Protein AF-A0A961MG68-F1 (afdb_monomer_lite)

pLDDT: mean 75.94, std 12.66, range [34.59, 90.19]

Foldseek 3Di:
DPQQDQPDDPDDRVVLSVCVVPDACVSVCVVVVPPPVPPDVPLAACADDPPDDPDDPPVNPPRHPDDDPVPDDPDPPDD

Secondary structure (DSSP, 8-state):
--S-S---SSS-HHHHHHHHHHS-THHHHHHHTT-TTS-----------TT--SSPPGGGTT--SS--GGGSPPP----

Radius of gyration: 17.12 Å; chains: 1; bounding box: 40×26×43 Å

Sequence (79 aa):
FRTNRHNVTYLRAANIEALAKEVSSDTCHGCHGGRQWYRTAYPYPRHAWPGMDPEPPEWAAGRPTQSDEAYRLPTAVGQ

Structure (mmCIF, N/CA/C/O backbone):
data_AF-A0A961MG68-F1
#
_entry.id   AF-A0A961MG68-F1
#
loop_
_atom_site.group_PDB
_atom_site.id
_atom_site.type_symbol
_atom_site.label_atom_id
_atom_site.label_alt_id
_atom_site.label_comp_id
_atom_site.label_asym_id
_atom_site.label_entity_id
_atom_site.label_seq_id
_atom_site.pdbx_PDB_ins_code
_atom_site.Cartn_x
_atom_site.Cartn_y
_atom_site.Cartn_z
_atom_site.occupancy
_atom_site.B_iso_or_equiv
_atom_site.auth_seq_id
_atom_site.auth_comp_id
_atom_site.auth_asym_id
_atom_site.auth_atom_id
_atom_site.pdbx_PDB_model_num
ATOM 1 N N . PHE A 1 1 ? -1.096 -7.013 -17.954 1.00 49.00 1 PHE A N 1
ATOM 2 C CA . PHE A 1 1 ? 0.110 -6.726 -17.142 1.00 49.00 1 PHE A CA 1
ATOM 3 C C . PHE A 1 1 ? 0.823 -5.525 -17.760 1.00 49.00 1 PHE A C 1
ATOM 5 O O . PHE A 1 1 ? 1.005 -5.533 -18.968 1.00 49.00 1 PHE A O 1
ATOM 12 N N . ARG A 1 2 ? 1.177 -4.475 -17.001 1.00 51.69 2 ARG A N 1
ATOM 13 C CA . ARG A 1 2 ? 2.018 -3.391 -17.551 1.00 51.69 2 ARG A CA 1
ATOM 14 C C . ARG A 1 2 ? 3.431 -3.948 -17.756 1.00 51.69 2 ARG A C 1
ATOM 16 O O . ARG A 1 2 ? 3.988 -4.499 -16.812 1.00 51.69 2 ARG A O 1
ATOM 23 N N . THR A 1 3 ? 3.963 -3.847 -18.969 1.00 62.62 3 THR A N 1
ATOM 24 C CA . THR A 1 3 ? 5.272 -4.399 -19.367 1.00 62.62 3 THR A CA 1
ATOM 25 C C . THR A 1 3 ? 6.447 -3.478 -19.038 1.00 62.62 3 THR A C 1
ATOM 27 O O . THR A 1 3 ? 7.588 -3.916 -19.103 1.00 62.62 3 THR A O 1
ATOM 30 N N . ASN A 1 4 ? 6.176 -2.227 -18.653 1.00 69.19 4 ASN A N 1
ATOM 31 C CA . ASN A 1 4 ? 7.177 -1.248 -18.240 1.00 69.19 4 ASN A CA 1
ATOM 32 C C . ASN A 1 4 ? 6.643 -0.478 -17.020 1.00 69.19 4 ASN A C 1
ATOM 34 O O . ASN A 1 4 ? 5.716 0.326 -17.147 1.00 69.19 4 ASN A O 1
ATOM 38 N N . ARG A 1 5 ? 7.130 -0.815 -15.819 1.00 74.88 5 ARG A N 1
ATOM 39 C CA . ARG A 1 5 ? 6.685 -0.234 -14.541 1.00 74.88 5 ARG A CA 1
ATOM 40 C C . ARG A 1 5 ? 7.608 0.894 -14.078 1.00 74.88 5 ARG A C 1
ATOM 42 O O . ARG A 1 5 ? 7.125 1.829 -13.449 1.00 74.88 5 ARG A O 1
ATOM 49 N N . HIS A 1 6 ? 8.892 0.832 -14.420 1.00 85.75 6 HIS A N 1
ATOM 50 C CA . HIS A 1 6 ? 9.930 1.744 -13.945 1.00 85.75 6 HIS A CA 1
ATOM 51 C C . HIS A 1 6 ? 10.558 2.534 -15.100 1.00 85.75 6 HIS A C 1
ATOM 53 O O . HIS A 1 6 ? 11.743 2.401 -15.391 1.00 85.75 6 HIS A O 1
ATOM 59 N N . ASN A 1 7 ? 9.765 3.393 -15.749 1.00 85.69 7 ASN A N 1
ATOM 60 C CA . ASN A 1 7 ? 10.253 4.317 -16.777 1.00 85.69 7 ASN A CA 1
ATOM 61 C C . ASN A 1 7 ? 10.774 5.620 -16.145 1.00 85.69 7 ASN A C 1
ATOM 63 O O . ASN A 1 7 ? 10.115 6.658 -16.185 1.00 85.69 7 ASN A O 1
ATOM 67 N N . VAL A 1 8 ? 11.928 5.532 -15.487 1.00 83.12 8 VAL A N 1
ATOM 68 C CA . VAL A 1 8 ? 12.564 6.636 -14.752 1.00 83.12 8 VAL A CA 1
ATOM 69 C C . VAL A 1 8 ? 13.837 7.096 -15.458 1.00 83.12 8 VAL A C 1
ATOM 71 O O . VAL A 1 8 ? 14.552 6.289 -16.045 1.00 83.12 8 VAL A O 1
ATOM 74 N N . THR A 1 9 ? 14.136 8.393 -15.388 1.00 86.00 9 THR A N 1
ATOM 75 C CA . THR A 1 9 ? 15.259 9.013 -16.119 1.00 86.00 9 THR A CA 1
ATOM 76 C C . THR A 1 9 ? 16.543 9.143 -15.298 1.00 86.00 9 THR A C 1
ATOM 78 O O . THR A 1 9 ? 17.613 9.339 -15.861 1.00 86.00 9 THR A O 1
ATOM 81 N N . TYR A 1 10 ? 16.449 9.026 -13.973 1.00 83.88 10 TYR A N 1
ATOM 82 C CA . TYR A 1 10 ? 17.542 9.286 -13.025 1.00 83.88 10 TYR A CA 1
ATOM 83 C C . TYR A 1 10 ? 18.025 8.029 -12.279 1.00 83.88 10 TYR A C 1
ATOM 85 O O . TYR A 1 10 ? 18.988 8.091 -11.520 1.00 83.88 10 TYR A O 1
ATOM 93 N N . LEU A 1 11 ? 17.386 6.875 -12.500 1.00 86.50 11 LEU A N 1
ATOM 94 C CA . LEU A 1 11 ? 17.803 5.568 -11.975 1.00 86.50 11 LEU A CA 1
ATOM 95 C C . LEU A 1 11 ? 17.951 4.565 -13.124 1.00 86.50 11 LEU A C 1
ATOM 97 O O . LEU A 1 11 ? 17.463 4.785 -14.231 1.00 86.50 11 LEU A O 1
ATOM 101 N N . ARG A 1 12 ? 18.594 3.421 -12.864 1.00 90.19 12 ARG A N 1
ATOM 102 C CA . ARG A 1 12 ? 18.763 2.352 -13.862 1.00 90.19 12 ARG A CA 1
ATOM 103 C C . ARG A 1 12 ? 17.468 1.555 -14.066 1.00 90.19 12 ARG A C 1
ATOM 105 O O . ARG A 1 12 ? 17.330 0.458 -13.532 1.00 90.19 12 ARG A O 1
ATOM 112 N N . ALA A 1 13 ? 16.554 2.091 -14.877 1.00 89.56 13 ALA A N 1
ATOM 113 C CA . ALA A 1 13 ? 15.253 1.499 -15.215 1.00 89.56 13 ALA A CA 1
ATOM 114 C C . ALA A 1 13 ? 15.317 -0.002 -15.566 1.00 89.56 13 ALA A C 1
ATOM 116 O O . ALA A 1 13 ? 14.598 -0.809 -14.979 1.00 89.56 13 ALA A O 1
ATOM 117 N N . ALA A 1 14 ? 16.227 -0.392 -16.468 1.00 89.00 14 ALA A N 1
ATOM 118 C CA . ALA A 1 14 ? 16.369 -1.783 -16.908 1.00 89.00 14 ALA A CA 1
ATOM 119 C C . ALA A 1 14 ? 16.738 -2.744 -15.763 1.00 89.00 14 ALA A C 1
ATOM 121 O O . ALA A 1 14 ? 16.182 -3.837 -15.674 1.00 89.00 14 ALA A O 1
ATOM 122 N N . ASN A 1 15 ? 17.625 -2.322 -14.854 1.00 89.12 15 ASN A N 1
ATOM 123 C CA . ASN A 1 15 ? 18.011 -3.138 -13.701 1.00 89.12 15 ASN A C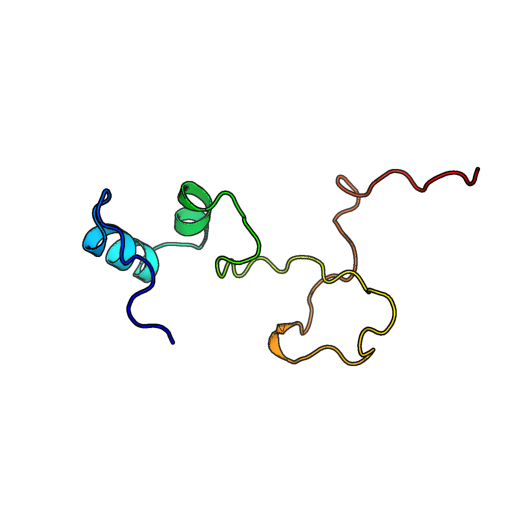A 1
ATOM 124 C C . ASN A 1 15 ? 16.855 -3.282 -12.707 1.00 89.12 15 ASN A C 1
ATOM 126 O O . ASN A 1 15 ? 16.671 -4.355 -12.143 1.00 89.12 15 ASN A O 1
ATOM 130 N N . ILE A 1 16 ? 16.064 -2.225 -12.512 1.00 87.00 16 ILE A N 1
ATOM 131 C CA . ILE A 1 16 ? 14.897 -2.270 -11.625 1.00 87.00 16 ILE A CA 1
ATOM 132 C C . ILE A 1 16 ? 13.849 -3.246 -12.178 1.00 87.00 16 ILE A C 1
ATOM 134 O O . ILE A 1 16 ? 13.316 -4.058 -11.429 1.00 87.00 16 ILE A O 1
ATOM 138 N N . GLU A 1 17 ? 13.595 -3.232 -13.490 1.00 85.94 17 GLU A N 1
ATOM 139 C CA . GLU A 1 17 ? 12.69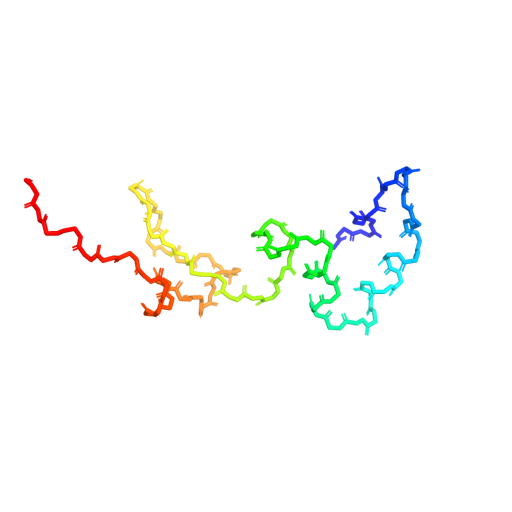2 -4.198 -14.133 1.00 85.94 17 GLU A CA 1
ATOM 140 C C . GLU A 1 17 ? 13.199 -5.642 -14.061 1.00 85.94 17 GLU A C 1
ATOM 142 O O . GLU A 1 17 ? 12.391 -6.557 -13.923 1.00 85.94 17 GLU A O 1
ATOM 147 N N . ALA A 1 18 ? 14.512 -5.867 -14.158 1.00 87.12 18 ALA A N 1
ATOM 148 C CA . ALA A 1 18 ? 15.090 -7.199 -13.992 1.00 87.12 18 ALA A CA 1
ATOM 149 C C . ALA A 1 18 ? 14.896 -7.710 -12.554 1.00 87.12 18 ALA A C 1
ATOM 151 O O . ALA A 1 18 ? 14.338 -8.785 -12.351 1.00 87.12 18 ALA A O 1
ATOM 152 N N . LEU A 1 19 ? 15.246 -6.896 -11.553 1.00 83.50 19 LEU A N 1
ATOM 153 C CA . LEU A 1 19 ? 15.064 -7.238 -10.140 1.00 83.50 19 LEU A CA 1
ATOM 154 C C . LEU A 1 19 ? 13.586 -7.464 -9.779 1.00 83.50 19 LEU A C 1
ATOM 156 O O . LEU A 1 19 ? 13.263 -8.395 -9.048 1.00 83.50 19 LEU A O 1
ATOM 160 N N . ALA A 1 20 ? 12.674 -6.670 -10.343 1.00 77.94 20 ALA A N 1
ATOM 161 C CA . ALA A 1 20 ? 11.235 -6.823 -10.127 1.00 77.94 20 ALA A CA 1
ATOM 162 C C . ALA A 1 20 ? 10.638 -8.110 -10.735 1.00 77.94 20 ALA A C 1
ATOM 164 O O . ALA A 1 20 ? 9.497 -8.449 -10.419 1.00 77.94 20 ALA A O 1
ATOM 165 N N . LYS A 1 21 ? 11.355 -8.802 -11.632 1.00 79.00 21 LYS A N 1
ATOM 166 C CA . LYS A 1 21 ? 10.931 -10.093 -12.203 1.00 79.00 21 LYS A CA 1
ATOM 167 C C . LYS A 1 21 ? 11.413 -11.286 -11.385 1.00 79.00 21 LYS A C 1
ATOM 169 O O . LYS A 1 21 ? 10.735 -12.308 -11.387 1.00 79.00 21 LYS A O 1
ATOM 174 N N . GLU A 1 22 ? 12.571 -11.166 -10.741 1.00 70.19 22 GLU A N 1
ATOM 175 C CA . GLU A 1 22 ? 13.266 -12.301 -10.123 1.00 70.19 22 GLU A CA 1
ATOM 176 C C . GLU A 1 22 ? 13.113 -12.376 -8.602 1.00 70.19 22 GLU A C 1
ATOM 178 O O . GLU A 1 22 ? 13.283 -13.450 -8.029 1.00 70.19 22 GLU A O 1
ATOM 183 N N . VAL A 1 23 ? 12.794 -11.262 -7.935 1.00 62.69 23 VAL A N 1
ATOM 184 C CA . VAL A 1 23 ? 12.943 -11.154 -6.479 1.00 62.69 23 VAL A CA 1
ATOM 185 C C . VAL A 1 23 ? 11.601 -10.919 -5.780 1.00 62.69 23 VAL A C 1
ATOM 187 O O . VAL A 1 23 ? 10.707 -10.259 -6.311 1.00 62.69 23 VAL A O 1
ATOM 190 N N . SER A 1 24 ? 11.484 -11.491 -4.574 1.00 69.81 24 SER A N 1
ATOM 191 C CA . SER A 1 24 ? 10.436 -11.264 -3.566 1.00 69.81 24 SER A CA 1
ATOM 192 C C . SER A 1 24 ? 9.893 -9.824 -3.557 1.00 69.81 24 SER A C 1
ATOM 194 O O . SER A 1 24 ? 10.611 -8.861 -3.840 1.00 69.81 24 SER A O 1
ATOM 196 N N . SER A 1 25 ? 8.640 -9.649 -3.121 1.00 68.69 25 SER A N 1
ATOM 197 C CA . SER A 1 25 ? 8.006 -8.334 -2.928 1.00 68.69 25 SER A CA 1
ATOM 198 C C . SER A 1 25 ? 8.810 -7.356 -2.055 1.00 68.69 25 SER A C 1
ATOM 200 O O . SER A 1 25 ? 8.567 -6.149 -2.110 1.00 68.69 25 SER A O 1
ATOM 202 N N . ASP A 1 26 ? 9.786 -7.846 -1.292 1.00 70.81 26 ASP A N 1
ATOM 203 C CA . ASP A 1 26 ? 10.715 -7.047 -0.484 1.00 70.81 26 ASP A CA 1
ATOM 204 C C . ASP A 1 26 ? 11.537 -6.062 -1.324 1.00 70.81 26 ASP A C 1
ATOM 206 O O . ASP A 1 26 ? 11.773 -4.925 -0.910 1.00 70.81 26 ASP A O 1
ATOM 210 N N . THR A 1 27 ? 11.910 -6.437 -2.551 1.00 76.88 27 THR A N 1
ATOM 211 C CA . THR A 1 27 ? 12.630 -5.539 -3.466 1.00 76.88 27 THR A CA 1
ATOM 212 C C . THR A 1 27 ? 11.781 -4.333 -3.857 1.00 76.88 27 THR A C 1
ATOM 214 O O . THR A 1 27 ? 12.296 -3.222 -3.986 1.00 76.88 27 THR A O 1
ATOM 217 N N . CYS A 1 28 ? 10.462 -4.509 -3.973 1.00 75.69 28 CYS A N 1
ATOM 218 C CA . CYS A 1 28 ? 9.547 -3.392 -4.180 1.00 75.69 28 CYS A CA 1
ATOM 219 C C . CYS A 1 28 ? 9.447 -2.514 -2.923 1.00 75.69 28 CYS A C 1
ATOM 221 O O . CYS A 1 28 ? 9.354 -1.290 -3.039 1.00 75.69 28 CYS A O 1
ATOM 223 N N . HIS A 1 29 ? 9.481 -3.115 -1.728 1.00 71.81 29 HIS A N 1
ATOM 224 C CA . HIS A 1 29 ? 9.403 -2.383 -0.464 1.00 71.81 29 HIS A CA 1
ATOM 225 C C . HIS A 1 29 ? 10.586 -1.426 -0.277 1.00 71.81 29 HIS A C 1
ATOM 227 O O . HIS A 1 29 ? 10.363 -0.274 0.088 1.00 71.81 29 HIS A O 1
ATOM 233 N N . GLY A 1 30 ? 11.811 -1.848 -0.604 1.00 76.12 30 GLY A N 1
ATOM 234 C CA . GLY A 1 30 ? 13.007 -1.008 -0.461 1.00 76.12 30 GLY A CA 1
ATOM 235 C C . GLY A 1 30 ? 12.935 0.325 -1.221 1.00 76.12 30 GLY A C 1
ATOM 236 O O . GLY A 1 30 ? 13.397 1.345 -0.716 1.00 76.12 30 GLY A O 1
ATOM 237 N N . CYS A 1 31 ? 12.308 0.350 -2.404 1.00 79.69 31 CYS A N 1
ATOM 238 C CA . CYS A 1 31 ? 12.169 1.573 -3.206 1.00 79.69 31 CYS A CA 1
ATOM 239 C C . CYS A 1 31 ? 10.846 2.323 -2.975 1.00 79.69 31 CYS A C 1
ATOM 241 O O . CYS A 1 31 ? 10.808 3.548 -3.087 1.00 79.69 31 CYS A O 1
ATOM 243 N N . HIS A 1 32 ? 9.751 1.617 -2.672 1.00 77.25 32 HIS A N 1
ATOM 244 C CA . HIS A 1 32 ? 8.414 2.217 -2.562 1.00 77.25 32 HIS A CA 1
ATOM 245 C C . HIS A 1 32 ? 7.934 2.440 -1.126 1.00 77.25 32 HIS A C 1
ATOM 247 O O . HIS A 1 32 ? 6.895 3.076 -0.933 1.00 77.25 32 HIS A O 1
ATOM 253 N N . GLY A 1 33 ? 8.661 1.936 -0.128 1.00 69.44 33 GLY A N 1
ATOM 254 C CA . GLY A 1 33 ? 8.371 2.133 1.292 1.00 69.44 33 GLY A CA 1
ATOM 255 C C . GLY A 1 33 ? 6.989 1.633 1.713 1.00 69.44 33 GLY A C 1
ATOM 256 O O . GLY A 1 33 ? 6.338 2.263 2.539 1.00 69.44 33 GLY A O 1
ATOM 257 N N . GLY A 1 34 ? 6.479 0.566 1.086 1.00 62.25 34 GLY A N 1
ATOM 258 C CA . GLY A 1 34 ? 5.157 0.011 1.409 1.00 62.25 34 GLY A CA 1
ATOM 259 C C . GLY A 1 34 ? 3.966 0.905 1.032 1.00 62.25 34 GLY A C 1
ATOM 260 O O . GLY A 1 34 ? 2.884 0.769 1.601 1.00 62.25 34 GLY A O 1
ATOM 261 N N . ARG A 1 35 ? 4.122 1.842 0.087 1.00 60.38 35 ARG A N 1
ATOM 262 C CA . ARG A 1 35 ? 2.985 2.637 -0.405 1.00 60.38 35 ARG A CA 1
ATOM 263 C C . ARG A 1 35 ? 1.984 1.743 -1.143 1.00 60.38 35 ARG A C 1
ATOM 265 O O . ARG A 1 35 ? 2.345 1.079 -2.110 1.00 60.38 35 ARG A O 1
ATOM 272 N N . GLN A 1 36 ? 0.718 1.827 -0.723 1.00 52.97 36 GLN A N 1
ATOM 273 C CA . GLN A 1 36 ? -0.447 1.047 -1.186 1.00 52.97 36 GLN A CA 1
ATOM 274 C C . GLN A 1 36 ? -0.583 0.894 -2.709 1.00 52.97 36 GLN A C 1
ATOM 276 O O . GLN A 1 36 ? -1.176 -0.064 -3.194 1.00 52.97 36 GLN A O 1
ATOM 281 N N . TRP A 1 37 ? -0.096 1.876 -3.470 1.00 54.59 37 TRP A N 1
ATOM 282 C CA . TRP A 1 37 ? -0.319 1.971 -4.914 1.00 54.59 37 TRP A CA 1
ATOM 283 C C . TRP A 1 37 ? 0.698 1.167 -5.730 1.00 54.59 37 TRP A C 1
ATOM 285 O O . TRP A 1 37 ? 0.467 0.895 -6.910 1.00 54.59 37 TRP A O 1
ATOM 295 N N . TYR A 1 38 ? 1.810 0.766 -5.111 1.00 52.34 38 TYR A N 1
ATOM 296 C CA . TYR A 1 38 ? 2.697 -0.234 -5.682 1.00 52.34 38 TYR A CA 1
ATOM 297 C C . TYR A 1 38 ? 2.171 -1.597 -5.268 1.00 52.34 38 TYR A C 1
ATOM 299 O O . TYR A 1 38 ? 1.800 -1.797 -4.120 1.00 52.34 38 TYR A O 1
ATOM 307 N N . ARG A 1 39 ? 2.055 -2.500 -6.244 1.00 55.16 39 ARG A N 1
ATOM 308 C CA . ARG A 1 39 ? 1.450 -3.835 -6.139 1.00 55.16 39 ARG A CA 1
ATOM 309 C C . ARG A 1 39 ? 2.219 -4.749 -5.174 1.00 55.16 39 ARG A C 1
ATOM 311 O O . ARG A 1 39 ? 2.765 -5.766 -5.588 1.00 55.16 39 ARG A O 1
ATOM 318 N N . THR A 1 40 ? 2.266 -4.411 -3.897 1.00 52.94 40 THR A N 1
ATOM 319 C CA . THR A 1 40 ? 2.644 -5.344 -2.851 1.00 52.94 40 THR A CA 1
ATOM 320 C C . THR A 1 40 ? 1.525 -6.381 -2.785 1.00 52.94 40 THR A C 1
ATOM 322 O O . THR A 1 40 ? 0.353 -6.025 -2.658 1.00 52.94 40 THR A O 1
ATOM 325 N N . ALA A 1 41 ? 1.866 -7.669 -2.863 1.00 55.50 41 ALA A N 1
ATOM 326 C CA . ALA A 1 41 ? 0.921 -8.753 -2.568 1.00 55.50 41 ALA A CA 1
ATOM 327 C C . ALA A 1 41 ? 0.435 -8.715 -1.106 1.00 55.50 41 ALA A C 1
ATOM 329 O O . ALA A 1 41 ? -0.451 -9.472 -0.723 1.00 55.50 41 ALA A O 1
ATOM 330 N N . TYR A 1 42 ? 0.997 -7.807 -0.303 1.00 59.97 42 TYR A N 1
ATOM 331 C CA . TYR A 1 42 ? 0.579 -7.535 1.053 1.00 59.97 42 TYR A CA 1
ATOM 332 C C . TYR A 1 42 ? -0.932 -7.227 1.102 1.00 59.97 42 TYR A C 1
ATOM 334 O O . TYR A 1 42 ? -1.405 -6.291 0.433 1.00 59.97 42 TYR A O 1
ATOM 342 N N . PRO A 1 43 ? -1.716 -8.020 1.852 1.00 66.56 43 PRO A N 1
ATOM 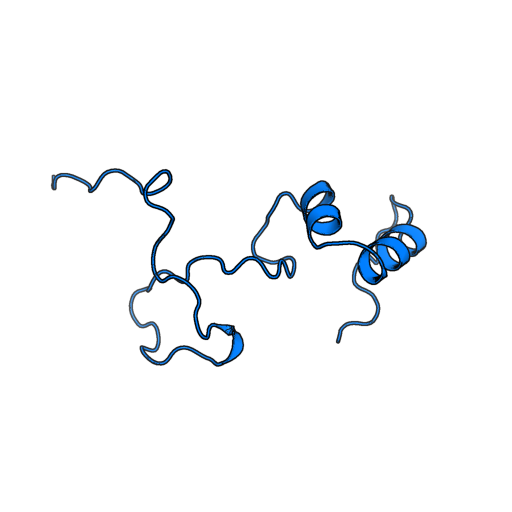343 C CA . PRO A 1 43 ? -3.160 -7.884 1.929 1.00 66.56 43 PRO A CA 1
ATOM 344 C C . PRO A 1 43 ? -3.506 -6.705 2.836 1.00 66.56 43 PRO A C 1
ATOM 346 O O . PRO A 1 43 ? -3.946 -6.880 3.967 1.00 66.56 43 PRO A O 1
ATOM 349 N N . TYR A 1 44 ? -3.270 -5.481 2.361 1.00 72.56 44 TYR A N 1
ATOM 350 C CA . TYR A 1 44 ? -3.612 -4.305 3.144 1.00 72.56 44 TYR A CA 1
ATOM 351 C C . TYR A 1 44 ? -5.096 -4.303 3.518 1.00 72.56 44 TYR A C 1
ATOM 353 O O . TYR A 1 44 ? -5.926 -4.675 2.675 1.00 72.56 44 TYR A O 1
ATOM 361 N N . PRO A 1 45 ? -5.418 -3.874 4.751 1.00 83.62 45 PRO A N 1
ATOM 362 C CA . PRO A 1 45 ? -6.789 -3.801 5.201 1.00 83.62 45 PRO A CA 1
ATOM 363 C C . PRO A 1 45 ? -7.631 -2.879 4.328 1.00 83.62 45 PRO A C 1
ATOM 365 O O . PRO A 1 45 ? -7.223 -1.758 4.015 1.00 83.62 45 PRO A O 1
ATOM 368 N N . ARG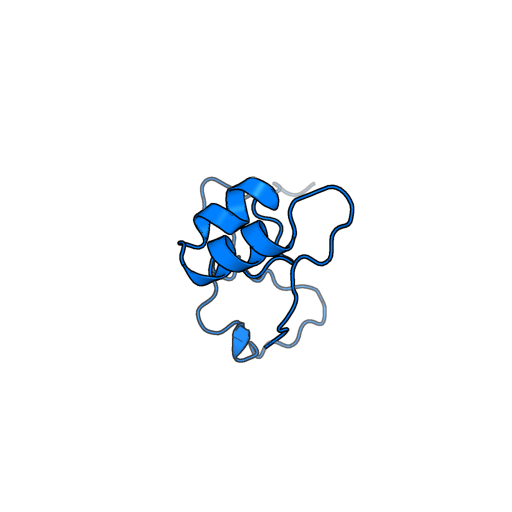 A 1 46 ? -8.831 -3.327 3.970 1.00 85.56 46 ARG A N 1
ATOM 369 C CA . ARG A 1 46 ? -9.818 -2.526 3.254 1.00 85.56 46 ARG A CA 1
ATOM 370 C C . ARG A 1 46 ? -10.858 -1.999 4.235 1.00 85.56 46 ARG A C 1
ATOM 372 O O . ARG A 1 46 ? -11.874 -2.641 4.482 1.00 85.56 46 ARG A O 1
ATOM 379 N N . HIS A 1 47 ? -10.577 -0.823 4.786 1.00 86.12 47 HIS A N 1
ATOM 380 C CA . HIS A 1 47 ? -11.500 -0.103 5.662 1.00 86.12 47 HIS A CA 1
ATOM 381 C C . HIS A 1 47 ? -12.728 0.369 4.881 1.00 86.12 47 HIS A C 1
ATOM 383 O O . HIS A 1 47 ? -12.591 0.910 3.781 1.00 86.12 47 HIS A O 1
ATOM 389 N N . ALA A 1 48 ? -13.916 0.174 5.455 1.00 85.81 48 ALA A N 1
ATOM 390 C CA . ALA A 1 48 ? -15.153 0.660 4.859 1.00 85.81 48 ALA A CA 1
ATOM 391 C C . ALA A 1 48 ? -15.212 2.194 4.890 1.00 85.81 48 ALA A C 1
ATOM 393 O O . ALA A 1 48 ? -14.833 2.813 5.885 1.00 85.81 48 ALA A O 1
ATOM 394 N N . TRP A 1 49 ? -15.716 2.808 3.819 1.00 84.94 49 TRP A N 1
ATOM 395 C CA . TRP A 1 49 ? -16.026 4.240 3.778 1.00 84.94 49 TRP A CA 1
ATOM 396 C C . TRP A 1 49 ? -17.529 4.468 3.559 1.00 84.94 49 TRP A C 1
ATOM 398 O O . TRP A 1 49 ? -18.215 3.581 3.045 1.00 84.94 49 TRP A O 1
ATOM 408 N N . PRO A 1 50 ? -18.078 5.636 3.941 1.00 89.50 50 PRO A N 1
ATOM 409 C CA . PRO A 1 50 ? -19.495 5.927 3.736 1.00 89.50 50 PRO A CA 1
ATOM 410 C C . PRO A 1 50 ? -19.901 5.791 2.262 1.00 89.50 50 PRO A C 1
ATOM 412 O O . PRO A 1 50 ? -19.259 6.364 1.384 1.00 89.50 50 PRO A O 1
ATOM 415 N N . GLY A 1 51 ? -20.961 5.025 1.993 1.00 88.50 51 GLY A N 1
ATOM 416 C CA . GLY A 1 51 ? -21.442 4.766 0.629 1.00 88.50 51 GLY A CA 1
ATOM 417 C C . GLY A 1 51 ? -20.602 3.765 -0.173 1.00 88.50 51 GLY A C 1
ATOM 418 O O . GLY A 1 51 ? -20.802 3.636 -1.378 1.00 88.50 51 GLY A O 1
ATOM 419 N N . MET A 1 52 ? -19.658 3.068 0.463 1.00 87.19 52 MET A N 1
ATOM 420 C CA . MET A 1 52 ? -18.937 1.958 -0.153 1.00 87.19 52 MET A CA 1
ATOM 421 C C . MET A 1 52 ? -19.878 0.785 -0.451 1.00 87.19 52 MET A C 1
ATOM 423 O O . MET A 1 52 ? -20.727 0.443 0.369 1.00 87.19 52 MET A O 1
ATOM 427 N N . ASP A 1 53 ? -19.678 0.147 -1.603 1.00 87.44 53 ASP A N 1
ATOM 428 C CA . ASP A 1 53 ? -20.357 -1.099 -1.957 1.00 87.44 53 ASP A CA 1
ATOM 429 C C . ASP A 1 53 ? -20.043 -2.198 -0.916 1.00 87.44 53 ASP A C 1
ATOM 431 O O . ASP A 1 53 ? -18.857 -2.430 -0.632 1.00 87.44 53 ASP A O 1
ATOM 435 N N . PRO A 1 54 ? -21.061 -2.850 -0.317 1.00 85.00 54 PRO A N 1
ATOM 436 C CA . PRO A 1 54 ? -20.842 -3.930 0.639 1.00 85.00 54 PRO A CA 1
ATOM 437 C C . PRO A 1 54 ? -20.185 -5.162 0.008 1.00 85.00 54 PRO A C 1
ATOM 439 O O . PRO A 1 54 ? -19.564 -5.940 0.734 1.00 85.00 54 PRO A O 1
ATOM 442 N N . GLU A 1 55 ? -20.296 -5.357 -1.309 1.00 88.38 55 GLU A N 1
ATOM 443 C CA . GLU A 1 55 ? -19.712 -6.509 -1.984 1.00 88.38 55 GLU A CA 1
ATOM 444 C C . GLU A 1 55 ? -18.209 -6.288 -2.254 1.00 88.38 55 GLU A C 1
ATOM 446 O O . GLU A 1 55 ? -17.809 -5.342 -2.948 1.00 88.38 55 GLU A O 1
ATOM 451 N N . PRO A 1 56 ? -17.313 -7.142 -1.719 1.00 82.56 56 PRO A N 1
ATOM 452 C CA . PRO A 1 56 ? -15.892 -7.025 -2.001 1.00 82.56 56 PRO A CA 1
ATOM 453 C C . PRO A 1 56 ? -15.600 -7.465 -3.449 1.00 82.56 56 PRO A C 1
ATOM 455 O O . PRO A 1 56 ? -15.775 -8.640 -3.759 1.00 82.56 56 PRO A O 1
ATOM 458 N N . PRO A 1 57 ? -15.072 -6.599 -4.338 1.00 82.94 57 PRO A N 1
ATOM 459 C CA . PRO A 1 57 ? -14.496 -7.018 -5.608 1.00 82.94 57 PRO A CA 1
ATOM 460 C C . PRO A 1 57 ? -13.447 -8.117 -5.453 1.00 82.94 57 PRO A C 1
ATOM 462 O O . PRO A 1 57 ? -12.693 -8.146 -4.480 1.00 82.94 57 PRO A O 1
ATOM 465 N N . GLU A 1 58 ? -13.329 -8.941 -6.492 1.00 81.44 58 GLU A N 1
ATOM 466 C CA . GLU A 1 58 ? -12.444 -10.109 -6.568 1.00 81.44 58 GLU A CA 1
ATOM 467 C C . GLU A 1 58 ? -10.995 -9.820 -6.132 1.00 81.44 58 GLU A C 1
ATOM 469 O O . GLU A 1 58 ? -10.414 -10.569 -5.350 1.00 81.44 58 GLU A O 1
ATOM 474 N N . TRP A 1 59 ? -10.411 -8.688 -6.547 1.00 74.06 59 TRP A N 1
ATOM 475 C CA . TRP A 1 59 ? -9.031 -8.317 -6.181 1.00 74.06 59 TRP A CA 1
ATOM 476 C C . TRP A 1 59 ? -8.824 -8.088 -4.669 1.00 74.06 59 TRP A C 1
ATOM 478 O O . TRP A 1 59 ? -7.683 -8.033 -4.187 1.00 74.06 59 TRP A O 1
ATOM 488 N N . ALA A 1 60 ? -9.917 -7.918 -3.925 1.00 78.56 60 ALA A N 1
ATOM 489 C CA . ALA A 1 60 ? -9.942 -7.704 -2.487 1.00 78.56 60 ALA A CA 1
ATOM 490 C C . ALA A 1 60 ? -10.405 -8.936 -1.690 1.00 78.56 60 ALA A C 1
ATOM 492 O O . ALA A 1 60 ? -10.528 -8.835 -0.468 1.00 78.56 60 ALA A O 1
ATOM 493 N N . ALA A 1 61 ? -10.636 -10.080 -2.341 1.00 81.38 61 ALA A N 1
ATOM 494 C CA . ALA A 1 61 ? -11.032 -11.310 -1.665 1.00 81.38 61 ALA A CA 1
ATOM 495 C C . ALA A 1 61 ? -10.017 -11.701 -0.573 1.00 81.38 61 ALA A C 1
ATOM 497 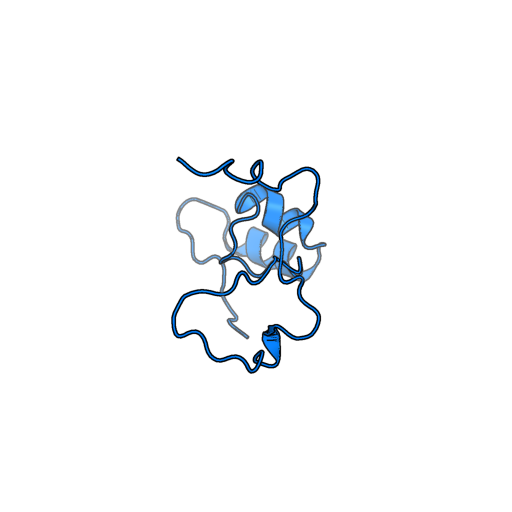O O . ALA A 1 61 ? -8.806 -11.701 -0.798 1.00 81.38 61 ALA A O 1
ATOM 498 N N . GLY A 1 62 ? -10.517 -11.998 0.630 1.00 80.62 62 GLY A N 1
ATOM 499 C CA . GLY A 1 62 ? -9.700 -12.425 1.773 1.00 80.62 62 GLY A CA 1
ATOM 500 C C . GLY A 1 62 ? -8.839 -11.336 2.427 1.00 80.62 62 GLY A C 1
ATOM 501 O O . GLY A 1 62 ? -8.068 -11.645 3.333 1.00 80.62 62 GLY A O 1
ATOM 502 N N . ARG A 1 63 ? -8.945 -10.067 2.005 1.00 84.62 63 ARG A N 1
ATOM 503 C CA . ARG A 1 63 ? -8.222 -8.969 2.665 1.00 84.62 63 ARG A CA 1
ATOM 504 C C . ARG A 1 63 ? -8.847 -8.639 4.031 1.00 84.62 63 ARG A C 1
ATOM 506 O O . ARG A 1 63 ? -10.074 -8.635 4.137 1.00 84.62 63 ARG A O 1
ATOM 513 N N . PRO A 1 64 ? -8.041 -8.305 5.058 1.00 87.56 64 PRO A N 1
ATOM 514 C CA . PRO A 1 64 ? -8.547 -7.821 6.339 1.00 87.56 64 PRO A CA 1
ATOM 515 C C . PRO A 1 64 ? -9.431 -6.582 6.169 1.00 87.56 64 PRO A C 1
ATOM 517 O O . PRO A 1 64 ? -9.219 -5.776 5.266 1.00 87.56 64 PRO A O 1
ATOM 520 N N . THR A 1 65 ? -10.393 -6.382 7.062 1.00 88.31 65 THR A N 1
ATOM 521 C CA . THR A 1 65 ? -11.235 -5.170 7.090 1.00 88.31 65 THR A CA 1
ATOM 522 C C . THR A 1 65 ? -10.766 -4.150 8.125 1.00 88.31 65 THR A C 1
ATOM 524 O O . THR A 1 65 ? -11.290 -3.043 8.183 1.00 88.31 65 THR A O 1
ATOM 527 N N . GLN A 1 66 ? -9.766 -4.510 8.934 1.00 86.81 66 GLN A N 1
ATOM 528 C CA . GLN A 1 66 ? -9.161 -3.660 9.954 1.00 86.81 66 GLN A CA 1
ATOM 529 C C . GLN A 1 66 ? -7.641 -3.829 9.965 1.00 86.81 66 GLN A C 1
ATOM 531 O O . GLN A 1 66 ? -7.115 -4.861 9.545 1.00 86.81 66 GLN A O 1
ATOM 536 N N . SER A 1 67 ? -6.943 -2.802 10.449 1.00 84.81 67 SER A N 1
ATOM 537 C CA . SER A 1 67 ? -5.506 -2.870 10.718 1.00 84.81 67 SER A CA 1
ATOM 538 C C . SER A 1 67 ? -5.204 -3.862 11.836 1.00 84.81 67 SER A C 1
ATOM 540 O O . SER A 1 67 ? -6.052 -4.118 12.695 1.00 84.81 67 SER A O 1
ATOM 542 N N . ASP A 1 68 ? -3.977 -4.381 11.836 1.00 82.69 68 ASP A N 1
ATOM 543 C CA . ASP A 1 68 ? -3.480 -5.218 12.925 1.00 82.69 68 ASP A CA 1
ATOM 544 C C . ASP A 1 68 ? -3.630 -4.502 14.272 1.00 82.69 68 ASP A C 1
ATOM 546 O O . ASP A 1 68 ? -3.552 -3.273 14.341 1.00 82.69 68 ASP A O 1
ATOM 550 N N . GLU A 1 69 ? -3.862 -5.258 15.341 1.00 87.38 69 GLU A N 1
ATO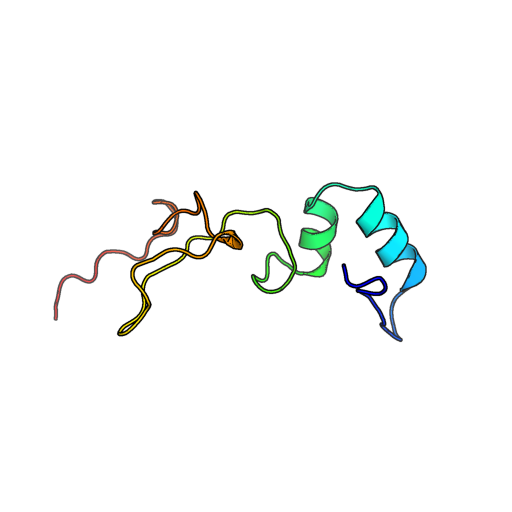M 551 C CA . GLU A 1 69 ? -4.199 -4.693 16.654 1.00 87.38 69 GLU A CA 1
ATOM 552 C C . GLU A 1 69 ? -3.130 -3.733 17.174 1.00 87.38 69 GLU A C 1
ATOM 554 O O . GLU A 1 69 ? -3.457 -2.638 17.623 1.00 87.38 69 GLU A O 1
ATOM 559 N N . ALA A 1 70 ? -1.857 -4.086 16.986 1.00 85.38 70 ALA A N 1
ATOM 560 C CA . ALA A 1 70 ? -0.713 -3.263 17.372 1.00 85.38 70 ALA A CA 1
ATOM 561 C C . ALA A 1 70 ? -0.642 -1.898 16.653 1.00 85.38 70 ALA A C 1
ATOM 563 O O . ALA A 1 70 ? 0.079 -1.008 17.100 1.00 85.38 70 ALA A O 1
ATOM 564 N N . TYR A 1 71 ? -1.371 -1.728 15.544 1.00 81.88 71 TYR A N 1
ATOM 565 C CA . TYR A 1 71 ? -1.384 -0.507 14.731 1.00 81.88 71 TYR A CA 1
ATOM 566 C C . TYR A 1 71 ? -2.747 0.191 14.701 1.00 81.88 71 TYR A C 1
ATOM 568 O O . TYR A 1 71 ? -2.901 1.196 13.999 1.00 81.88 71 TYR A O 1
ATOM 576 N N . ARG A 1 72 ? -3.762 -0.332 15.399 1.00 84.12 72 ARG A N 1
ATOM 577 C CA . ARG A 1 72 ? -5.062 0.338 15.487 1.00 84.12 72 ARG A CA 1
ATOM 578 C C . ARG A 1 72 ? -4.929 1.584 16.355 1.00 84.12 72 ARG A C 1
ATOM 580 O O . ARG A 1 72 ? -4.275 1.575 17.395 1.00 84.12 72 ARG A O 1
ATOM 587 N N . LEU A 1 73 ? -5.559 2.670 15.911 1.00 81.00 73 LEU A N 1
ATOM 588 C CA . LEU A 1 73 ? -5.716 3.846 16.757 1.00 81.00 73 LEU A CA 1
ATOM 589 C C . LEU A 1 73 ? -6.508 3.444 18.009 1.00 81.00 73 LEU A C 1
ATOM 591 O O . LEU A 1 73 ? -7.435 2.636 17.887 1.00 81.00 73 LEU A O 1
ATOM 595 N N . PRO A 1 74 ? -6.185 4.004 19.188 1.00 80.75 74 PRO A N 1
ATOM 596 C CA . PRO A 1 74 ? -7.021 3.833 20.364 1.00 80.75 74 PRO A CA 1
ATOM 597 C C . PRO A 1 74 ? -8.456 4.209 20.007 1.00 80.75 74 PRO A C 1
ATOM 599 O O . PRO A 1 74 ? -8.678 5.226 19.342 1.00 80.75 74 PRO A O 1
ATOM 602 N N . THR A 1 75 ? -9.423 3.394 20.425 1.00 76.12 75 THR A N 1
ATOM 603 C CA . THR A 1 75 ? -10.836 3.730 20.258 1.00 76.12 75 THR A CA 1
ATOM 604 C C . THR A 1 75 ? -11.045 5.112 20.857 1.00 76.12 75 THR A C 1
ATOM 606 O O . THR A 1 75 ? -10.766 5.310 22.041 1.00 76.12 75 THR A O 1
ATOM 609 N N . ALA A 1 76 ? -11.470 6.079 20.041 1.00 61.78 76 ALA A N 1
ATOM 610 C CA . ALA A 1 76 ? -11.790 7.403 20.542 1.00 61.78 76 ALA A CA 1
ATOM 611 C C . ALA A 1 76 ? -12.883 7.231 21.600 1.00 61.78 76 ALA A C 1
ATOM 613 O O . ALA A 1 76 ? -14.018 6.874 21.283 1.00 61.78 76 ALA A O 1
ATOM 614 N N . VAL A 1 77 ? -12.517 7.415 22.867 1.00 53.03 77 VAL A N 1
ATOM 615 C CA . VAL A 1 77 ? -13.489 7.582 23.942 1.00 53.03 77 VAL A CA 1
ATOM 616 C C . VAL A 1 77 ? -14.216 8.872 23.588 1.00 53.03 77 VAL A C 1
ATOM 618 O O . VAL A 1 77 ? -13.576 9.919 23.495 1.00 53.03 77 VAL A O 1
ATOM 621 N N . GLY A 1 78 ? -15.498 8.753 23.236 1.00 54.12 78 GLY A N 1
ATOM 622 C CA . GLY A 1 78 ? -16.298 9.842 22.681 1.00 54.12 78 GLY A CA 1
ATOM 623 C C . GLY A 1 78 ? -16.140 11.142 23.469 1.00 54.12 78 GLY A C 1
ATOM 624 O O . GLY A 1 78 ? -16.209 11.134 24.699 1.00 54.12 78 GLY A O 1
ATOM 625 N N . GLN A 1 79 ? -15.903 12.228 22.732 1.00 34.59 79 GLN A N 1
ATOM 626 C CA . GLN A 1 79 ? -16.188 13.591 23.175 1.00 34.59 79 GLN A CA 1
ATOM 627 C C . GLN A 1 79 ? -17.650 13.905 22.871 1.00 34.59 79 GLN A C 1
ATOM 629 O O . GLN A 1 79 ? -18.117 13.456 21.797 1.00 34.59 79 GLN A O 1
#